Protein AF-A0A7C0XNR2-F1 (afdb_monomer_lite)

Foldseek 3Di:
DDPDPVVVVVVLVVQVVVCVVPPDPVPDDPPDDSSVLVCQCVPVVDPVSVVVSCVRVPDDDDDDADEPVRDDPVVQVVAPDWDQAPVGDTGGPNCCVHPVVVVRCVVDPDDDPDD

Sequence (115 aa):
MGKSRVGKIKAVAGLVSALRKFVDKAKMPEGVDPLGLLAGVLKIGSREALAEFHRKALFIGAMHFQDAYNFDLERVKRCGIHYATPDRRIIPFCSYNAIHRPAVEKAFSVPLNFK

Secondary structure (DSSP, 8-state):
----HHHHHHHHHHHHHHHHHH--GGGPPTT--HHHHHHHHHHH--HHHHHHHHHHH------PPP-TTS--HHHHHT-S-EEE-TTS-EEEHHHIIIIIHHHHHHHH-------

Structure (mmCIF, N/CA/C/O backbone):
data_AF-A0A7C0XNR2-F1
#
_entry.id   AF-A0A7C0XNR2-F1
#
loop_
_atom_site.group_PDB
_atom_site.id
_atom_site.type_symbol
_atom_site.label_atom_id
_atom_site.label_alt_id
_atom_site.label_comp_id
_atom_site.label_asym_id
_atom_site.label_entity_id
_atom_site.label_seq_id
_atom_site.pdbx_PDB_ins_code
_atom_site.Cartn_x
_atom_site.Cartn_y
_atom_site.Cartn_z
_atom_site.occupancy
_atom_site.B_iso_or_equiv
_atom_site.auth_seq_id
_atom_site.auth_comp_id
_atom_site.auth_asym_id
_atom_site.auth_atom_id
_atom_site.pdbx_PDB_model_num
ATOM 1 N N . MET A 1 1 ? -33.687 18.451 7.958 1.00 42.22 1 MET A N 1
ATOM 2 C CA . MET A 1 1 ? -33.340 17.365 7.010 1.00 42.22 1 MET A CA 1
ATOM 3 C C . MET A 1 1 ? -33.010 16.099 7.804 1.00 42.22 1 MET A C 1
ATOM 5 O O . MET A 1 1 ? -31.934 16.001 8.385 1.00 42.22 1 MET A O 1
ATOM 9 N N . GLY A 1 2 ? -33.986 15.201 7.983 1.00 50.09 2 GLY A N 1
ATOM 10 C CA . GLY A 1 2 ? -33.887 14.073 8.918 1.00 50.09 2 GLY A CA 1
ATOM 11 C C . GLY A 1 2 ? -32.806 13.073 8.507 1.00 50.09 2 GLY A C 1
ATOM 12 O O . GLY A 1 2 ? -32.899 12.461 7.447 1.00 50.09 2 GLY A O 1
ATOM 13 N N . LYS A 1 3 ? -31.775 12.890 9.341 1.00 53.78 3 LYS A N 1
ATOM 14 C CA . LYS A 1 3 ? -30.755 11.846 9.149 1.00 53.78 3 LYS A CA 1
ATOM 15 C C . LYS A 1 3 ? -31.440 10.478 9.258 1.00 53.78 3 LYS A C 1
ATOM 17 O O . LYS A 1 3 ? -31.637 9.971 10.360 1.00 53.78 3 LYS A O 1
ATOM 22 N N . SER A 1 4 ? -31.843 9.915 8.121 1.00 66.75 4 SER A N 1
ATOM 23 C CA . SER A 1 4 ? -32.561 8.642 8.023 1.00 66.75 4 SER A CA 1
ATOM 24 C C . SER A 1 4 ? -31.834 7.541 8.809 1.00 66.75 4 SER A C 1
ATOM 26 O O . SER A 1 4 ? -30.666 7.238 8.549 1.00 66.75 4 SER A O 1
ATOM 28 N N . ARG A 1 5 ? -32.531 6.929 9.783 1.00 76.19 5 ARG A N 1
ATOM 29 C CA . ARG A 1 5 ? -32.047 5.765 10.557 1.00 76.19 5 ARG A CA 1
ATOM 30 C C . ARG A 1 5 ? -31.529 4.653 9.637 1.00 76.19 5 ARG A C 1
ATOM 32 O O . ARG A 1 5 ? -30.552 3.991 9.974 1.00 76.19 5 ARG A O 1
ATOM 39 N N . VAL A 1 6 ? -32.125 4.514 8.452 1.00 83.12 6 VAL A N 1
ATOM 40 C CA . VAL A 1 6 ? -31.763 3.516 7.438 1.00 83.12 6 VAL A CA 1
ATOM 41 C C . VAL A 1 6 ? -30.347 3.742 6.901 1.00 83.12 6 VAL A C 1
ATOM 43 O O . VAL A 1 6 ? -29.595 2.783 6.748 1.00 83.12 6 VAL A O 1
ATOM 46 N N . GLY A 1 7 ? -29.940 4.995 6.669 1.00 81.44 7 GLY A N 1
ATOM 47 C CA . GLY A 1 7 ? -28.594 5.313 6.177 1.00 81.44 7 GLY A CA 1
ATOM 48 C C . GLY A 1 7 ? -27.496 4.926 7.172 1.00 81.44 7 GLY A C 1
ATOM 49 O O . GLY A 1 7 ? -26.484 4.342 6.789 1.00 81.44 7 GLY A O 1
ATOM 50 N N . LYS A 1 8 ? -27.732 5.165 8.468 1.00 76.31 8 LYS A N 1
ATOM 51 C CA . LYS A 1 8 ? -26.807 4.756 9.540 1.00 76.31 8 LYS A CA 1
ATOM 52 C C . LYS A 1 8 ? -26.690 3.236 9.650 1.00 76.31 8 LYS A C 1
ATOM 54 O O . LYS A 1 8 ? -25.582 2.730 9.795 1.00 76.31 8 LYS A O 1
ATOM 59 N N . ILE A 1 9 ? -27.809 2.516 9.552 1.00 85.38 9 ILE A N 1
ATOM 60 C CA . ILE A 1 9 ? -27.816 1.046 9.581 1.00 85.38 9 ILE A CA 1
ATOM 61 C C . ILE A 1 9 ? -27.028 0.487 8.391 1.00 85.38 9 ILE A C 1
ATOM 63 O O . ILE A 1 9 ? -26.165 -0.365 8.587 1.00 85.38 9 ILE A O 1
ATOM 67 N N . LYS A 1 10 ? -27.255 1.010 7.178 1.00 87.88 10 LYS A N 1
ATOM 68 C CA . LYS A 1 10 ? -26.501 0.607 5.980 1.00 87.88 10 LYS A CA 1
ATOM 69 C C . LYS A 1 10 ? -24.998 0.851 6.130 1.00 87.88 10 LYS A C 1
ATOM 71 O O . LYS A 1 10 ? -24.213 -0.026 5.786 1.00 87.88 10 LYS A O 1
ATOM 76 N N . ALA A 1 11 ? -24.597 2.000 6.676 1.00 81.88 11 ALA A N 1
ATOM 77 C CA . ALA A 1 11 ? -23.186 2.317 6.901 1.00 81.88 11 ALA A CA 1
ATOM 78 C C . ALA A 1 11 ? -22.521 1.349 7.896 1.00 81.88 11 ALA A C 1
ATOM 80 O O . ALA A 1 11 ? -21.440 0.833 7.623 1.00 81.88 11 ALA A O 1
ATOM 81 N N . VAL A 1 12 ? -23.184 1.050 9.020 1.00 83.38 12 VAL A N 1
ATOM 82 C CA . VAL A 1 12 ? -22.673 0.088 10.013 1.00 83.38 12 VAL A CA 1
ATOM 83 C C . VAL A 1 12 ? -22.604 -1.325 9.429 1.00 83.38 12 VAL A C 1
ATOM 85 O O . VAL A 1 12 ? -21.593 -2.001 9.597 1.00 83.38 12 VAL A O 1
ATOM 88 N N . ALA A 1 13 ? -23.633 -1.762 8.700 1.00 88.31 13 ALA A N 1
ATOM 89 C CA . ALA A 1 13 ? -23.632 -3.063 8.034 1.00 88.31 13 ALA A CA 1
ATOM 90 C C . ALA A 1 13 ? -22.496 -3.176 7.000 1.00 88.31 13 ALA A C 1
ATOM 92 O O . ALA A 1 13 ? -21.797 -4.188 6.960 1.00 88.31 13 ALA A O 1
ATOM 93 N N . GLY A 1 14 ? -22.265 -2.116 6.218 1.00 88.94 14 GLY A N 1
ATOM 94 C CA . GLY A 1 14 ? -21.145 -2.029 5.282 1.00 88.94 14 GLY A CA 1
ATOM 95 C C . GLY A 1 14 ? -19.788 -2.128 5.980 1.00 88.94 14 GLY A C 1
ATOM 96 O O . GLY A 1 14 ? -18.934 -2.899 5.547 1.00 88.94 14 GLY A O 1
ATOM 97 N N . LEU A 1 15 ? -19.610 -1.424 7.103 1.00 86.56 15 LEU A N 1
ATOM 98 C CA . LEU A 1 15 ? -18.390 -1.494 7.909 1.00 86.56 15 LEU A CA 1
ATOM 99 C C . LEU A 1 15 ? -18.143 -2.909 8.450 1.00 86.56 15 LEU A C 1
ATOM 101 O O . LEU A 1 15 ? -17.043 -3.437 8.311 1.00 86.56 15 LEU A O 1
ATOM 105 N N . VAL A 1 16 ? -19.166 -3.549 9.022 1.00 88.69 16 VAL A N 1
ATOM 106 C CA . VAL A 1 16 ? -19.066 -4.929 9.524 1.00 88.69 16 VAL A CA 1
ATOM 107 C C . VAL A 1 16 ? -18.720 -5.897 8.392 1.00 88.69 16 VAL A C 1
ATOM 109 O O . VAL A 1 16 ? -17.859 -6.759 8.564 1.00 88.69 16 VAL A O 1
ATOM 112 N N . SER A 1 17 ? -19.348 -5.747 7.223 1.00 91.94 17 SER A N 1
ATOM 113 C CA . SER A 1 17 ? -19.042 -6.566 6.048 1.00 91.94 17 SER A CA 1
ATOM 114 C C . SER A 1 17 ? -17.595 -6.387 5.584 1.00 91.94 17 SER A C 1
ATOM 116 O O . SER A 1 17 ? -16.934 -7.376 5.269 1.00 91.94 17 SER A O 1
ATOM 118 N N . ALA A 1 18 ? -17.090 -5.151 5.550 1.00 88.88 18 ALA A N 1
ATOM 119 C CA . ALA A 1 18 ? -15.706 -4.869 5.181 1.00 88.88 18 ALA A CA 1
ATOM 120 C C . ALA A 1 18 ? -14.728 -5.477 6.195 1.00 88.88 18 ALA A C 1
ATOM 122 O O . ALA A 1 18 ? -13.794 -6.173 5.806 1.00 88.88 18 ALA A O 1
ATOM 123 N N . LEU A 1 19 ? -14.987 -5.301 7.492 1.00 89.19 19 LEU A N 1
ATOM 124 C CA . LEU A 1 19 ? -14.164 -5.883 8.550 1.00 89.19 19 LEU A CA 1
ATOM 125 C C . LEU A 1 19 ? -14.108 -7.409 8.461 1.00 89.19 19 LEU A C 1
ATOM 127 O O . LEU A 1 19 ? -13.027 -7.975 8.542 1.00 89.19 19 LEU A O 1
ATOM 131 N N . ARG A 1 20 ? -15.235 -8.086 8.214 1.00 88.44 20 ARG A N 1
ATOM 132 C CA . ARG A 1 20 ? -15.246 -9.549 8.023 1.00 88.44 20 ARG A CA 1
ATOM 133 C C . ARG A 1 20 ? -14.454 -10.003 6.797 1.00 88.44 20 ARG A C 1
ATOM 135 O O . ARG A 1 20 ? -13.958 -11.121 6.797 1.00 88.44 20 ARG A O 1
ATOM 142 N N . LYS A 1 21 ? -14.369 -9.168 5.757 1.00 92.62 21 LYS A N 1
ATOM 143 C CA . LYS A 1 21 ? -13.653 -9.486 4.516 1.00 92.62 21 LYS A CA 1
ATOM 144 C C . LYS A 1 21 ? -12.147 -9.244 4.626 1.00 92.62 21 LYS A C 1
ATOM 146 O O . LYS A 1 21 ? -11.381 -9.987 4.024 1.00 92.62 21 LYS A O 1
ATOM 151 N N . PHE A 1 22 ? -11.736 -8.199 5.342 1.00 89.25 22 PHE A N 1
ATOM 152 C CA . PHE A 1 22 ? -10.349 -7.724 5.341 1.00 89.25 22 PHE A CA 1
ATOM 153 C C . PHE A 1 22 ? -9.597 -7.958 6.656 1.00 89.25 22 PHE A C 1
ATOM 155 O O . PHE A 1 22 ? -8.376 -7.828 6.670 1.00 89.25 22 PHE A O 1
ATOM 162 N N . VAL A 1 23 ? -10.286 -8.305 7.749 1.00 89.44 23 VAL A N 1
ATOM 163 C CA . VAL A 1 23 ? -9.654 -8.595 9.043 1.00 89.44 23 VAL A CA 1
ATOM 164 C C . VAL A 1 23 ? -9.700 -10.090 9.329 1.00 89.44 23 VAL A C 1
ATOM 166 O O . VAL A 1 23 ? -10.761 -10.663 9.579 1.00 89.44 23 VAL A O 1
ATOM 169 N N . ASP A 1 24 ? -8.519 -10.704 9.350 1.00 90.31 24 ASP A N 1
ATOM 170 C CA . ASP A 1 24 ? -8.329 -12.067 9.836 1.00 90.31 24 ASP A CA 1
ATOM 171 C C . ASP A 1 24 ? -8.264 -12.058 11.370 1.00 90.31 24 ASP A C 1
ATOM 173 O O . ASP A 1 24 ? -7.250 -11.700 11.971 1.00 90.31 24 ASP A O 1
ATOM 177 N N . LYS A 1 25 ? -9.371 -12.450 12.009 1.00 86.56 25 LYS A N 1
ATOM 178 C CA . LYS A 1 25 ? -9.475 -12.491 13.474 1.00 86.56 25 LYS A CA 1
ATOM 179 C C . LYS A 1 25 ? -8.506 -13.481 14.117 1.00 86.56 25 LYS A C 1
ATOM 181 O O . LYS A 1 25 ? -8.153 -13.275 15.271 1.00 86.56 25 LYS A O 1
ATOM 186 N N . ALA A 1 26 ? -8.081 -14.525 13.402 1.00 89.69 26 ALA A N 1
ATOM 187 C CA . ALA A 1 26 ? -7.165 -15.524 13.947 1.00 89.69 26 ALA A CA 1
ATOM 188 C C . ALA A 1 26 ? -5.723 -15.001 14.052 1.00 89.69 26 ALA A C 1
ATOM 190 O O . ALA A 1 26 ? -4.933 -15.541 14.819 1.00 89.69 26 ALA A O 1
ATOM 191 N N . LYS A 1 27 ? -5.379 -13.949 13.298 1.00 90.56 27 LYS A N 1
ATOM 192 C CA . LYS A 1 27 ? -4.042 -13.328 13.281 1.00 90.56 27 LYS A CA 1
ATOM 193 C C . LYS A 1 27 ? -4.011 -11.947 13.933 1.00 90.56 27 LYS A C 1
ATOM 195 O O . LYS A 1 27 ? -3.009 -11.242 13.839 1.00 90.56 27 LYS A O 1
ATOM 200 N N . MET A 1 28 ? -5.123 -11.528 14.529 1.00 88.00 28 MET A N 1
ATOM 201 C CA . MET A 1 28 ? -5.252 -10.206 15.122 1.00 88.00 28 MET A CA 1
ATOM 202 C C . MET A 1 28 ? -4.531 -10.165 16.478 1.00 88.00 28 MET A C 1
ATOM 204 O O . MET A 1 28 ? -4.706 -11.090 17.270 1.00 88.00 28 MET A O 1
ATOM 208 N N . PRO A 1 29 ? -3.747 -9.113 16.771 1.00 85.75 29 PRO A N 1
ATOM 209 C CA . PRO A 1 29 ? -3.134 -8.956 18.084 1.00 85.75 29 PRO A CA 1
ATOM 210 C C . PRO A 1 29 ? -4.197 -8.787 19.176 1.00 85.75 29 PRO A C 1
ATOM 212 O O . PRO A 1 29 ? -5.267 -8.209 18.951 1.00 85.75 29 PRO A O 1
ATOM 215 N N . GLU A 1 30 ? -3.884 -9.278 20.373 1.00 84.38 30 GLU A N 1
ATOM 216 C CA . GLU A 1 30 ? -4.758 -9.148 21.537 1.00 84.38 30 GLU A CA 1
ATOM 217 C C . GLU A 1 30 ? -5.019 -7.668 21.870 1.00 84.38 30 GLU A C 1
ATOM 219 O O . GLU A 1 30 ? -4.138 -6.815 21.765 1.00 84.38 30 GLU A O 1
ATOM 224 N N . GLY A 1 31 ? -6.258 -7.343 22.252 1.00 80.94 31 GLY A N 1
ATOM 225 C CA . GLY A 1 31 ? -6.642 -5.983 22.652 1.00 80.94 31 GLY A CA 1
ATOM 226 C C . GLY A 1 31 ? -6.955 -5.004 21.510 1.00 80.94 31 GLY A C 1
ATOM 227 O O . GLY A 1 31 ? -7.255 -3.837 21.781 1.00 80.94 31 GLY A O 1
ATOM 228 N N . VAL A 1 32 ? -6.942 -5.443 20.246 1.00 86.81 32 VAL A N 1
ATOM 229 C CA . VAL A 1 32 ? -7.421 -4.633 19.113 1.00 86.81 32 VAL A CA 1
ATOM 230 C C . VAL A 1 32 ? -8.897 -4.926 18.830 1.00 86.81 32 VAL A C 1
ATOM 232 O O . VAL A 1 32 ? -9.270 -6.056 18.531 1.00 86.81 32 VAL A O 1
ATOM 235 N N . ASP A 1 33 ? -9.739 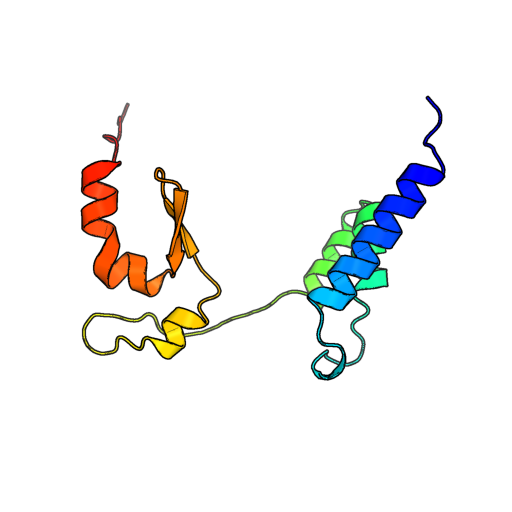-3.887 18.883 1.00 88.81 33 ASP A N 1
ATOM 236 C CA . ASP A 1 33 ? -11.145 -3.926 18.452 1.00 88.81 33 ASP A CA 1
ATOM 237 C C . ASP A 1 33 ? -11.346 -3.054 17.194 1.00 88.81 33 ASP A C 1
ATOM 239 O O . ASP A 1 33 ? -11.564 -1.842 17.299 1.00 88.81 33 ASP A O 1
ATOM 243 N N . PRO A 1 34 ? -11.287 -3.638 15.982 1.00 87.94 34 PRO A N 1
ATOM 244 C CA . PRO A 1 34 ? -11.400 -2.886 14.734 1.00 87.94 34 PRO A CA 1
ATOM 245 C C . PRO A 1 34 ? -12.759 -2.204 14.557 1.00 87.94 34 PRO A C 1
ATOM 247 O O . PRO A 1 34 ? -12.836 -1.131 13.956 1.00 87.94 34 PRO A O 1
ATOM 250 N N . LEU A 1 35 ? -13.837 -2.820 15.059 1.00 87.44 35 LEU A N 1
ATOM 251 C CA . LEU A 1 35 ? -15.180 -2.269 14.911 1.00 87.44 35 LEU A CA 1
ATOM 252 C C . LEU A 1 35 ? -15.353 -1.060 15.823 1.00 87.44 35 LEU A C 1
ATOM 254 O O . LEU A 1 35 ? -15.825 -0.028 15.350 1.00 87.44 35 LEU A O 1
ATOM 258 N N . GLY A 1 36 ? -14.944 -1.168 17.088 1.00 87.69 36 GLY A N 1
ATOM 259 C CA . GLY A 1 36 ? -14.976 -0.059 18.039 1.00 87.69 36 GLY A CA 1
ATOM 260 C C . GLY A 1 36 ? -14.125 1.122 17.580 1.00 87.69 36 GLY A C 1
ATOM 261 O O . GLY A 1 36 ? -14.623 2.249 17.531 1.00 87.69 36 GLY A O 1
ATOM 262 N N . LEU A 1 37 ? -12.883 0.868 17.150 1.00 88.25 37 LEU A N 1
ATOM 263 C CA . LEU A 1 37 ? -11.968 1.926 16.710 1.00 88.25 37 LEU A CA 1
ATOM 264 C C . LEU A 1 37 ? -12.494 2.668 15.475 1.00 88.25 37 LEU A C 1
ATOM 266 O O . LEU A 1 37 ? -12.563 3.898 15.471 1.00 88.25 37 LEU A O 1
ATOM 270 N N . LEU A 1 38 ? -12.934 1.941 14.442 1.00 87.31 38 LEU A N 1
ATOM 271 C CA . LEU A 1 38 ? -13.473 2.567 13.231 1.00 87.31 38 LEU A CA 1
ATOM 272 C C . LEU A 1 38 ? -14.837 3.222 13.474 1.00 87.31 38 LEU A C 1
ATOM 274 O O . LEU A 1 38 ? -15.107 4.294 12.933 1.00 87.31 38 LEU A O 1
ATOM 278 N N . ALA A 1 39 ? -15.697 2.626 14.304 1.00 84.25 39 ALA A N 1
ATOM 279 C CA . ALA A 1 39 ? -16.966 3.244 14.675 1.00 84.25 39 ALA A CA 1
ATOM 280 C C . ALA A 1 39 ? -16.751 4.539 15.468 1.00 84.25 39 ALA A C 1
ATOM 282 O O . ALA A 1 39 ? -17.492 5.496 15.244 1.00 84.25 39 ALA A O 1
ATOM 283 N N . GLY A 1 40 ? -15.742 4.593 16.344 1.00 82.62 40 GLY A N 1
ATOM 284 C CA . GLY A 1 40 ? -15.334 5.801 17.061 1.00 82.62 40 GLY A CA 1
ATOM 285 C C . GLY A 1 40 ? -14.934 6.918 16.100 1.00 82.62 40 GLY A C 1
ATOM 286 O O . GLY A 1 40 ? -15.495 8.011 16.166 1.00 82.62 40 GLY A O 1
ATOM 287 N N . VAL A 1 41 ? -14.062 6.620 15.132 1.00 87.00 41 VAL A N 1
ATOM 288 C CA . VAL A 1 41 ? -13.651 7.585 14.095 1.00 87.00 41 VAL A CA 1
ATOM 289 C C . VAL A 1 41 ? -14.850 8.074 13.273 1.00 87.00 41 VAL A C 1
ATOM 291 O O . VAL A 1 41 ? -15.010 9.276 13.080 1.00 87.00 41 VAL A O 1
ATOM 294 N N . LEU A 1 42 ? -15.731 7.173 12.829 1.00 84.25 42 LEU A N 1
ATOM 295 C CA . LEU A 1 42 ? -16.855 7.519 11.947 1.00 84.25 42 LEU A CA 1
ATOM 296 C C . LEU A 1 42 ? -18.043 8.187 12.664 1.00 84.25 42 LEU A C 1
ATOM 298 O O . LEU A 1 42 ? -18.783 8.943 12.033 1.00 84.25 42 LEU A O 1
ATOM 302 N N . LYS A 1 43 ? -18.278 7.892 13.952 1.00 80.44 43 LYS A N 1
ATOM 303 C CA . LYS A 1 43 ? -19.371 8.498 14.738 1.00 80.44 43 LYS A CA 1
ATOM 304 C C . LYS A 1 43 ? -18.948 9.761 15.473 1.00 80.44 43 LYS A C 1
ATOM 306 O O . LYS A 1 43 ? -19.719 10.717 15.467 1.00 80.44 43 LYS A O 1
ATOM 311 N N . ILE A 1 44 ? -17.810 9.720 16.168 1.00 79.25 44 ILE A N 1
ATOM 312 C CA . ILE A 1 44 ? -17.344 10.814 17.032 1.00 79.25 44 ILE A CA 1
ATOM 313 C C . ILE A 1 44 ? -16.628 11.856 16.175 1.00 79.25 44 ILE A C 1
ATOM 315 O O . ILE A 1 44 ? -16.859 13.048 16.348 1.00 79.25 44 ILE A O 1
ATOM 319 N N . GLY A 1 45 ? -15.788 11.409 15.233 1.00 80.94 45 GLY A N 1
ATOM 320 C CA . GLY A 1 45 ? -15.054 12.298 14.331 1.00 80.94 45 GLY A CA 1
ATOM 321 C C . GLY A 1 45 ? -14.072 13.237 15.038 1.00 80.94 45 GLY A C 1
ATOM 322 O O . GLY A 1 45 ? -13.724 14.268 14.470 1.00 80.94 45 GLY A O 1
ATOM 323 N N . SER A 1 46 ? -13.650 12.923 16.270 1.00 89.00 46 SER A N 1
ATOM 324 C CA . SER A 1 46 ? -12.706 13.751 17.025 1.00 89.00 46 SER A CA 1
ATOM 325 C C . SER A 1 46 ? -11.252 13.356 16.770 1.00 89.00 46 SER A C 1
ATOM 327 O O . SER A 1 46 ? -10.941 12.235 16.347 1.00 89.00 46 SER A O 1
ATOM 329 N N . ARG A 1 47 ? -10.337 14.284 17.070 1.00 89.75 47 ARG A N 1
ATOM 330 C CA . ARG A 1 47 ? -8.891 14.052 16.974 1.00 89.75 47 ARG A CA 1
ATOM 331 C C . ARG A 1 47 ? -8.442 12.932 17.908 1.00 89.75 47 ARG A C 1
ATOM 333 O O . ARG A 1 47 ? -7.552 12.168 17.552 1.00 89.75 47 ARG A O 1
ATOM 340 N N . GLU A 1 48 ? -9.069 12.807 19.069 1.00 91.81 48 GLU A N 1
ATOM 341 C CA . GLU A 1 48 ? -8.767 11.794 20.081 1.00 91.81 48 GLU A CA 1
ATOM 342 C C . GLU A 1 48 ? -9.135 10.399 19.574 1.00 91.81 48 GLU A C 1
ATOM 344 O O . GLU A 1 48 ? -8.307 9.492 19.657 1.00 91.81 48 GLU A O 1
ATOM 349 N N . ALA A 1 49 ? -10.325 10.248 18.974 1.00 89.12 49 ALA A N 1
ATOM 350 C CA . ALA A 1 49 ? -10.764 8.992 18.366 1.00 89.12 49 ALA A CA 1
ATOM 351 C C . ALA A 1 49 ? -9.844 8.575 17.206 1.00 89.12 49 ALA A C 1
ATOM 353 O O . ALA A 1 49 ? -9.451 7.412 17.098 1.00 89.12 49 ALA A O 1
ATOM 354 N N . LEU A 1 50 ? -9.437 9.536 16.366 1.00 90.81 50 LEU A N 1
ATOM 355 C CA . LEU A 1 50 ? -8.474 9.285 15.294 1.00 90.81 50 LEU A CA 1
ATOM 356 C C . LEU A 1 50 ? -7.088 8.909 15.836 1.00 90.81 50 LEU A C 1
ATOM 358 O O . LEU A 1 50 ? -6.452 7.994 15.316 1.00 90.81 50 LEU A O 1
ATOM 362 N N . ALA A 1 51 ? -6.621 9.587 16.883 1.00 91.69 51 ALA A N 1
ATOM 363 C CA . ALA A 1 51 ? -5.327 9.316 17.493 1.00 91.69 51 ALA A CA 1
ATOM 364 C C . ALA A 1 51 ? -5.295 7.941 18.178 1.00 91.69 51 ALA A C 1
ATOM 366 O O . ALA A 1 51 ? -4.269 7.263 18.129 1.00 91.69 51 ALA A O 1
ATOM 367 N N . GLU A 1 52 ? -6.399 7.505 18.791 1.00 89.88 52 GLU A N 1
ATOM 368 C CA . GLU A 1 52 ? -6.511 6.151 19.339 1.00 89.88 52 GLU A CA 1
ATOM 369 C C . GLU A 1 52 ? -6.431 5.088 18.241 1.00 89.88 52 GLU A C 1
ATOM 371 O O . GLU A 1 52 ? -5.620 4.165 18.351 1.00 89.88 52 GLU A O 1
ATOM 376 N N . PHE A 1 53 ? -7.215 5.244 17.167 1.00 89.81 53 PHE A N 1
ATOM 377 C CA . PHE A 1 53 ? -7.134 4.357 16.006 1.00 89.81 53 PHE A CA 1
ATOM 378 C C . PHE A 1 53 ? -5.708 4.312 15.451 1.00 89.81 53 PHE A C 1
ATOM 380 O O . PHE A 1 53 ? -5.156 3.229 15.282 1.00 89.81 53 PHE A O 1
ATOM 387 N N . HIS A 1 54 ? -5.083 5.472 15.241 1.00 90.31 54 HIS A N 1
ATOM 388 C CA . HIS A 1 54 ? -3.721 5.557 14.724 1.00 90.31 54 HIS A CA 1
ATOM 389 C C . HIS A 1 54 ? -2.718 4.808 15.610 1.00 90.31 54 HIS A C 1
ATOM 391 O O . HIS A 1 54 ? -1.964 3.991 15.096 1.00 90.31 54 HIS A O 1
ATOM 397 N N . ARG A 1 55 ? -2.737 5.005 16.936 1.00 89.88 55 ARG A N 1
ATOM 398 C CA . ARG A 1 55 ? -1.804 4.319 17.852 1.00 89.88 55 ARG A CA 1
ATOM 399 C C . ARG A 1 55 ? -1.949 2.795 17.840 1.00 89.88 55 ARG A C 1
ATOM 401 O O . ARG A 1 55 ? -0.951 2.107 18.009 1.00 89.88 55 ARG A O 1
ATOM 408 N N . LYS A 1 56 ? -3.167 2.274 17.660 1.00 88.06 56 LYS A N 1
ATOM 409 C CA . LYS A 1 56 ? -3.442 0.825 17.662 1.00 88.06 56 LYS A CA 1
ATOM 410 C C . LYS A 1 56 ? -3.311 0.169 16.283 1.00 88.06 56 LYS A C 1
ATOM 412 O O . LYS A 1 56 ? -3.101 -1.036 16.214 1.00 88.06 56 LYS A O 1
ATOM 417 N N . ALA A 1 57 ? -3.457 0.936 15.203 1.00 86.88 57 ALA A N 1
ATOM 418 C CA . ALA A 1 57 ? -3.447 0.433 13.827 1.00 86.88 57 ALA A CA 1
ATOM 419 C C . ALA A 1 57 ? -2.186 0.819 13.031 1.00 86.88 57 ALA A C 1
ATOM 421 O O . ALA A 1 57 ? -2.085 0.466 11.855 1.00 86.88 57 ALA A O 1
ATOM 422 N N . LEU A 1 58 ? -1.239 1.554 13.628 1.00 87.69 58 LEU A N 1
ATOM 423 C CA . LEU A 1 58 ? 0.008 1.938 12.968 1.00 87.69 58 LEU A CA 1
ATOM 424 C C . LEU A 1 58 ? 0.826 0.694 12.610 1.00 87.69 58 LEU A C 1
ATOM 426 O O . LEU A 1 58 ? 1.365 0.006 13.473 1.00 87.69 58 LEU A O 1
ATOM 430 N N . PHE A 1 59 ? 0.955 0.446 11.313 1.00 84.69 59 PHE A N 1
ATOM 431 C CA . PHE A 1 59 ? 1.849 -0.565 10.774 1.00 84.69 59 PHE A CA 1
ATOM 432 C C . PHE A 1 59 ? 3.218 0.055 10.477 1.00 84.69 59 PHE A C 1
ATOM 434 O O . PHE A 1 59 ? 3.313 1.012 9.707 1.00 84.69 59 PHE A O 1
ATOM 441 N N . ILE A 1 60 ? 4.279 -0.511 11.058 1.00 86.31 60 ILE A N 1
ATOM 442 C CA . ILE A 1 60 ? 5.668 -0.150 10.754 1.00 86.31 60 ILE A CA 1
ATOM 443 C C . ILE A 1 60 ? 6.284 -1.305 9.967 1.00 86.31 60 ILE A C 1
ATOM 445 O O . ILE A 1 60 ? 6.505 -2.388 10.504 1.00 86.31 60 ILE A O 1
ATOM 449 N N . GLY A 1 61 ? 6.554 -1.072 8.685 1.00 85.00 61 GLY A N 1
ATOM 450 C CA . GLY A 1 61 ? 7.268 -2.012 7.827 1.00 85.00 61 GLY A CA 1
ATOM 451 C C . GLY A 1 61 ? 8.693 -1.536 7.572 1.00 85.00 61 GLY A C 1
ATOM 452 O O . GLY A 1 61 ? 8.889 -0.401 7.145 1.00 85.00 61 GLY A O 1
ATOM 453 N N . ALA A 1 62 ? 9.677 -2.409 7.788 1.00 87.12 62 ALA A N 1
ATOM 454 C CA . ALA A 1 62 ? 11.075 -2.167 7.444 1.00 87.12 62 ALA A CA 1
ATOM 455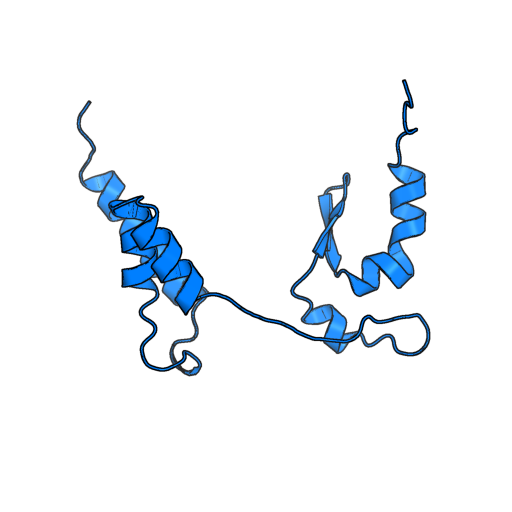 C C . ALA A 1 62 ? 11.575 -3.287 6.527 1.00 87.12 62 ALA A C 1
ATOM 457 O O . ALA A 1 62 ? 11.490 -4.467 6.863 1.00 87.12 62 ALA A O 1
ATOM 458 N N . MET A 1 63 ? 12.069 -2.922 5.348 1.00 87.06 63 MET A N 1
ATOM 459 C CA . MET A 1 63 ? 12.627 -3.861 4.376 1.00 87.06 63 MET A CA 1
ATOM 460 C C . MET A 1 63 ? 13.603 -3.147 3.448 1.00 87.06 63 MET A C 1
ATOM 462 O O . MET A 1 63 ? 13.454 -1.956 3.185 1.00 87.06 63 MET A O 1
ATOM 466 N N . HIS A 1 64 ? 14.582 -3.884 2.928 1.00 88.00 64 HIS A N 1
ATOM 467 C CA . HIS A 1 64 ? 15.487 -3.368 1.907 1.00 88.00 64 HIS A CA 1
ATOM 468 C C . HIS A 1 64 ? 14.761 -3.241 0.559 1.00 88.00 64 HIS A C 1
ATOM 470 O O . HIS A 1 64 ? 13.877 -4.046 0.227 1.00 88.00 64 HIS A O 1
ATOM 476 N N . PHE A 1 65 ? 15.142 -2.237 -0.229 1.00 89.81 65 PHE A N 1
ATOM 477 C CA . PHE A 1 65 ? 14.676 -2.103 -1.608 1.00 89.81 65 PHE A CA 1
ATOM 478 C C . PHE A 1 65 ? 15.326 -3.144 -2.518 1.00 89.81 65 PHE A C 1
ATOM 480 O O . PHE A 1 65 ? 16.402 -3.648 -2.214 1.00 89.81 65 PHE A O 1
ATOM 487 N N . GLN A 1 66 ? 14.630 -3.480 -3.606 1.00 92.75 66 GLN A N 1
ATOM 488 C CA . GLN A 1 66 ? 15.131 -4.396 -4.631 1.00 92.75 66 GLN A CA 1
ATOM 489 C C . GLN A 1 66 ? 15.757 -3.612 -5.773 1.00 92.75 66 GLN A C 1
ATOM 491 O O . GLN A 1 66 ? 15.214 -2.585 -6.189 1.00 92.75 66 GLN A O 1
ATOM 496 N N . ASP A 1 67 ? 16.843 -4.149 -6.300 1.00 90.19 67 ASP A N 1
ATOM 497 C CA . ASP A 1 67 ? 17.543 -3.712 -7.497 1.00 90.19 67 ASP A CA 1
ATOM 498 C C . ASP A 1 67 ? 17.635 -4.872 -8.507 1.00 90.19 67 ASP A C 1
ATOM 500 O O . ASP A 1 67 ? 17.004 -5.916 -8.339 1.00 90.19 67 ASP A O 1
ATOM 504 N N . ALA A 1 68 ? 18.389 -4.675 -9.589 1.00 87.75 68 ALA A N 1
ATOM 505 C CA . ALA A 1 68 ? 18.521 -5.659 -10.660 1.00 87.75 68 ALA A CA 1
ATOM 506 C C . ALA A 1 68 ? 19.231 -6.964 -10.240 1.00 87.75 68 ALA A C 1
ATOM 508 O O . ALA A 1 68 ? 19.035 -7.984 -10.897 1.00 87.75 68 ALA A O 1
ATOM 509 N N . TYR A 1 69 ? 20.029 -6.961 -9.169 1.00 91.00 69 TYR A N 1
ATOM 510 C CA . TYR A 1 69 ? 20.813 -8.117 -8.718 1.00 91.00 69 TYR A CA 1
ATOM 511 C C . TYR A 1 69 ? 20.094 -8.968 -7.662 1.00 91.00 69 TYR A C 1
ATOM 513 O O . TYR A 1 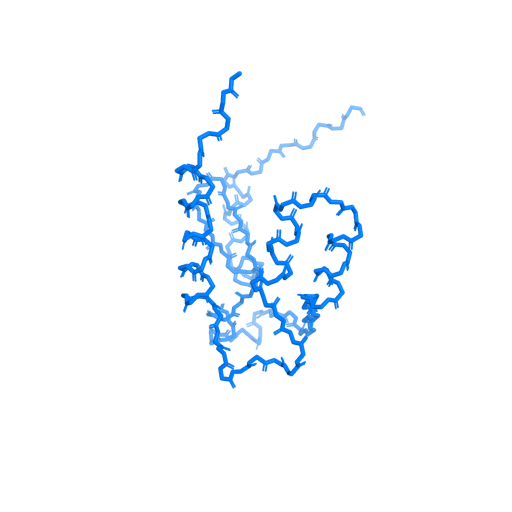69 ? 20.465 -10.122 -7.458 1.00 91.00 69 TYR A O 1
ATOM 521 N N . ASN A 1 70 ? 19.076 -8.427 -6.987 1.00 92.69 70 ASN A N 1
ATOM 522 C CA . ASN A 1 70 ? 18.352 -9.100 -5.897 1.00 92.69 70 ASN A CA 1
ATOM 523 C C . ASN A 1 70 ? 16.821 -9.085 -6.082 1.00 92.69 70 ASN A C 1
ATOM 525 O O . ASN A 1 70 ? 16.061 -9.149 -5.109 1.00 92.69 70 ASN A O 1
ATOM 529 N N . PHE A 1 71 ? 16.368 -8.985 -7.333 1.00 94.06 71 PHE A N 1
ATOM 530 C CA . PHE A 1 71 ? 14.952 -8.884 -7.658 1.00 94.06 71 PHE A CA 1
ATOM 531 C C . PHE A 1 71 ? 14.208 -10.207 -7.419 1.00 94.06 71 PHE A C 1
ATOM 533 O O . PHE A 1 71 ? 14.415 -11.197 -8.116 1.00 94.06 71 PHE A O 1
ATOM 540 N N . ASP A 1 72 ? 13.286 -10.200 -6.461 1.00 94.62 72 ASP A N 1
ATOM 541 C CA . ASP A 1 72 ? 12.455 -11.327 -6.048 1.00 94.62 72 ASP A CA 1
ATOM 542 C C . ASP A 1 72 ? 10.969 -11.047 -6.340 1.00 94.62 72 ASP A C 1
ATOM 544 O O . ASP A 1 72 ? 10.314 -10.181 -5.739 1.00 94.62 72 ASP A O 1
ATOM 548 N N . LEU A 1 73 ? 10.411 -11.837 -7.261 1.00 93.94 73 LEU A N 1
ATOM 549 C CA . LEU A 1 73 ? 9.016 -11.750 -7.687 1.00 93.94 73 LEU A CA 1
ATOM 550 C C . LEU A 1 73 ? 8.018 -12.092 -6.575 1.00 93.94 73 LEU A C 1
ATOM 552 O O . LEU A 1 73 ? 6.954 -11.471 -6.513 1.00 93.94 73 LEU A O 1
ATOM 556 N N . GLU A 1 74 ? 8.331 -13.033 -5.685 1.00 95.44 74 GLU A N 1
ATOM 557 C CA . GLU A 1 74 ? 7.441 -13.392 -4.576 1.00 95.44 74 GLU A CA 1
ATOM 558 C C . GLU A 1 74 ? 7.319 -12.241 -3.578 1.00 95.44 74 GLU A C 1
ATOM 560 O O . GLU A 1 74 ? 6.229 -11.970 -3.058 1.00 95.44 74 GLU A O 1
ATOM 565 N N . ARG A 1 75 ? 8.404 -11.484 -3.382 1.00 93.12 75 ARG A N 1
ATOM 566 C CA . ARG A 1 75 ? 8.367 -10.266 -2.569 1.00 93.12 75 ARG A CA 1
ATOM 567 C C . ARG A 1 75 ? 7.586 -9.143 -3.248 1.00 93.12 75 ARG A C 1
ATOM 569 O O . ARG A 1 75 ? 6.810 -8.456 -2.582 1.00 93.12 75 ARG A O 1
ATOM 576 N N . VAL A 1 76 ? 7.725 -8.983 -4.566 1.00 93.12 76 VAL A N 1
ATOM 577 C CA . VAL A 1 76 ? 6.943 -8.006 -5.351 1.00 93.12 76 VAL A CA 1
ATOM 578 C C . VAL A 1 76 ? 5.438 -8.290 -5.274 1.00 93.12 76 VAL A C 1
ATOM 580 O O . VAL A 1 76 ? 4.666 -7.355 -5.057 1.00 93.12 76 VAL A O 1
ATOM 583 N N . LYS A 1 77 ? 5.012 -9.558 -5.369 1.00 93.12 77 LYS A N 1
ATOM 584 C CA . LYS A 1 77 ? 3.593 -9.967 -5.260 1.00 93.12 77 LYS A CA 1
ATOM 585 C C . LYS A 1 77 ? 2.942 -9.588 -3.925 1.00 93.12 77 LYS A C 1
ATOM 587 O O . LYS A 1 77 ? 1.722 -9.483 -3.851 1.00 93.12 77 LYS A O 1
ATOM 592 N N . ARG A 1 78 ? 3.743 -9.401 -2.872 1.00 90.81 78 ARG A N 1
ATOM 593 C CA . ARG A 1 78 ? 3.292 -9.053 -1.513 1.00 90.81 78 ARG A CA 1
ATOM 594 C C . ARG A 1 78 ? 3.581 -7.596 -1.142 1.00 90.81 78 ARG A C 1
ATOM 596 O O . ARG A 1 78 ? 3.486 -7.236 0.030 1.00 90.81 78 ARG A O 1
ATOM 603 N N . CYS A 1 79 ? 3.976 -6.761 -2.103 1.00 90.44 79 CYS A N 1
ATOM 604 C CA . CYS A 1 79 ? 4.329 -5.373 -1.836 1.00 90.44 79 CYS A CA 1
ATOM 605 C C . CYS A 1 79 ? 3.119 -4.588 -1.305 1.00 90.44 79 CYS A C 1
ATOM 607 O O . CYS A 1 79 ? 2.027 -4.683 -1.851 1.00 90.44 79 CYS A O 1
ATOM 609 N N . GLY A 1 80 ? 3.315 -3.792 -0.250 1.00 88.00 80 GLY A N 1
ATOM 610 C CA . GLY A 1 80 ? 2.287 -2.890 0.289 1.00 88.00 80 GLY A CA 1
ATOM 611 C C . GLY A 1 80 ? 2.339 -1.469 -0.284 1.00 88.00 80 GLY A C 1
ATOM 612 O O . GLY A 1 80 ? 1.439 -0.674 -0.030 1.00 88.00 80 GLY A O 1
ATOM 613 N N . ILE A 1 81 ? 3.380 -1.137 -1.055 1.00 90.94 81 ILE A N 1
ATOM 614 C CA . ILE A 1 81 ? 3.649 0.215 -1.560 1.00 90.94 81 ILE A CA 1
ATOM 615 C C . ILE A 1 81 ? 3.568 0.189 -3.085 1.00 90.94 81 ILE A C 1
ATOM 617 O O . ILE A 1 81 ? 4.289 -0.564 -3.740 1.00 90.94 81 ILE A O 1
ATOM 621 N N 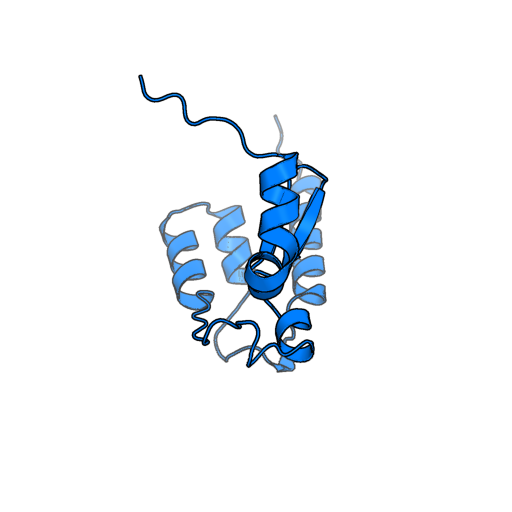. HIS A 1 82 ? 2.706 1.026 -3.658 1.00 94.50 82 HIS A N 1
ATOM 622 C CA . HIS A 1 82 ? 2.422 1.023 -5.090 1.00 94.50 82 HIS A CA 1
ATOM 623 C C . HIS A 1 82 ? 2.430 2.436 -5.669 1.00 94.50 82 HIS A C 1
ATOM 625 O O . HIS A 1 82 ? 2.043 3.390 -4.997 1.00 94.50 82 HIS A O 1
ATOM 631 N N . TYR A 1 83 ? 2.810 2.545 -6.940 1.00 95.81 83 TYR A N 1
ATOM 632 C CA . TYR A 1 83 ? 2.637 3.743 -7.751 1.00 95.81 83 TYR A CA 1
ATOM 633 C C . TYR A 1 83 ? 1.382 3.620 -8.606 1.00 95.81 83 TYR A C 1
ATOM 635 O O . TYR A 1 83 ? 1.221 2.650 -9.348 1.00 95.81 83 TYR A O 1
ATOM 643 N N . ALA A 1 84 ? 0.516 4.627 -8.524 1.00 96.75 84 ALA A N 1
ATOM 644 C CA . ALA A 1 84 ? -0.532 4.847 -9.507 1.00 96.75 84 ALA A CA 1
ATOM 645 C C . ALA A 1 84 ? 0.044 5.679 -10.657 1.00 96.75 84 ALA A C 1
ATOM 647 O O . ALA A 1 84 ? 0.666 6.717 -10.434 1.00 96.75 84 ALA A O 1
ATOM 648 N N . THR A 1 85 ? -0.153 5.210 -11.881 1.00 96.38 85 THR A N 1
ATOM 649 C CA . THR A 1 85 ? 0.355 5.851 -13.103 1.00 96.38 85 THR A CA 1
ATOM 650 C C . THR A 1 85 ? -0.784 6.522 -13.884 1.00 96.38 85 THR A C 1
ATOM 652 O O . THR A 1 85 ? -1.944 6.129 -13.714 1.00 96.38 85 THR A O 1
ATOM 655 N N . PRO A 1 86 ? -0.504 7.527 -14.742 1.00 96.81 86 PRO A N 1
ATOM 656 C CA . PRO A 1 86 ? -1.547 8.253 -15.482 1.00 96.81 86 PRO A CA 1
ATOM 657 C C . PRO A 1 86 ? -2.402 7.379 -16.411 1.00 96.81 86 PRO A C 1
ATOM 659 O O . PRO A 1 86 ? -3.578 7.668 -16.622 1.00 96.81 86 PRO A O 1
ATOM 662 N N . ASP A 1 87 ? -1.855 6.266 -16.904 1.00 96.62 87 ASP A N 1
ATOM 663 C CA . ASP A 1 87 ? -2.579 5.260 -17.691 1.00 96.62 87 ASP A CA 1
ATOM 664 C C . ASP A 1 87 ? -3.324 4.221 -16.833 1.00 96.62 87 ASP A C 1
ATOM 666 O O . ASP A 1 87 ? -3.741 3.174 -17.328 1.00 96.62 87 ASP A O 1
ATOM 670 N N . ARG A 1 88 ? -3.560 4.540 -15.553 1.00 96.50 88 ARG A N 1
ATOM 671 C CA . ARG A 1 88 ? -4.381 3.779 -14.597 1.00 96.50 88 ARG A CA 1
ATOM 672 C C . ARG A 1 88 ? -3.799 2.430 -14.178 1.00 96.50 88 ARG A C 1
ATOM 674 O O . ARG A 1 88 ? -4.521 1.614 -13.603 1.00 96.50 88 ARG A O 1
ATOM 681 N N . ARG A 1 89 ? -2.505 2.184 -14.394 1.00 96.06 89 ARG A N 1
ATOM 682 C CA . ARG A 1 89 ? -1.841 1.009 -13.810 1.00 96.06 89 ARG A CA 1
ATOM 683 C C . ARG A 1 89 ? -1.450 1.284 -12.360 1.00 96.06 89 ARG A C 1
ATOM 685 O O . ARG A 1 89 ? -1.030 2.393 -12.019 1.00 96.06 89 ARG A O 1
ATOM 692 N N . ILE A 1 90 ? -1.542 0.245 -11.533 1.00 96.56 90 ILE A N 1
ATOM 693 C CA . ILE A 1 90 ? -1.023 0.210 -10.162 1.00 96.56 90 ILE A CA 1
ATOM 694 C C . ILE A 1 90 ? 0.184 -0.722 -10.167 1.00 96.56 90 ILE A C 1
ATOM 696 O O . ILE A 1 90 ? 0.047 -1.910 -10.453 1.00 96.56 90 ILE A O 1
ATOM 700 N N . ILE A 1 91 ? 1.366 -0.179 -9.888 1.00 96.69 91 ILE A N 1
ATOM 701 C CA . ILE A 1 91 ? 2.639 -0.888 -10.047 1.00 96.69 91 ILE A CA 1
ATOM 702 C C . ILE A 1 91 ? 3.348 -0.966 -8.687 1.00 96.69 91 ILE A C 1
ATOM 704 O O . ILE A 1 91 ? 3.561 0.079 -8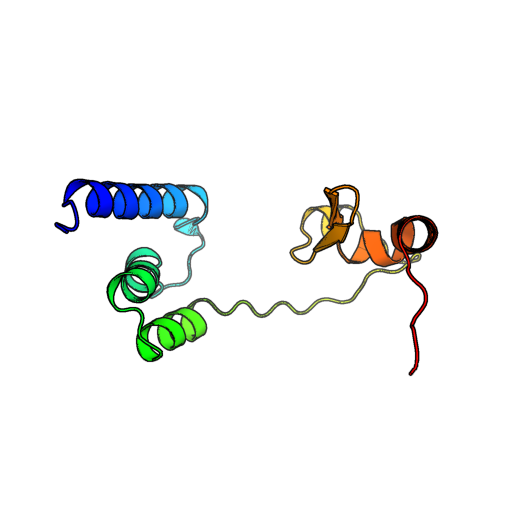.068 1.00 96.69 91 ILE A O 1
ATOM 708 N N . PRO A 1 92 ? 3.747 -2.158 -8.204 1.00 95.94 92 PRO A N 1
ATOM 709 C CA . PRO A 1 92 ? 4.529 -2.291 -6.975 1.00 95.94 92 PRO A CA 1
ATOM 710 C C . PRO A 1 92 ? 5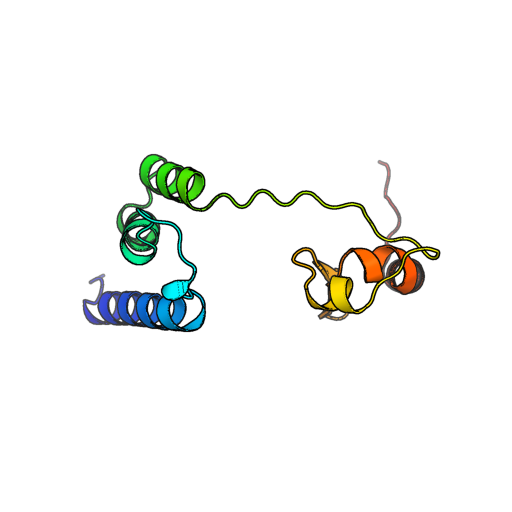.828 -1.477 -7.006 1.00 95.94 92 PRO A C 1
ATOM 712 O O . PRO A 1 92 ? 6.528 -1.462 -8.023 1.00 95.94 92 PRO A O 1
ATOM 715 N N . PHE A 1 93 ? 6.194 -0.862 -5.879 1.00 93.94 93 PHE A N 1
ATOM 716 C CA . PHE A 1 93 ? 7.314 0.083 -5.765 1.00 93.94 93 PHE A CA 1
ATOM 717 C C . PHE A 1 93 ? 8.619 -0.420 -6.398 1.00 93.94 93 PHE A C 1
ATOM 719 O O . PHE A 1 93 ? 9.211 0.256 -7.238 1.00 93.94 93 PHE A O 1
ATOM 726 N N . CYS A 1 94 ? 9.053 -1.628 -6.030 1.00 94.25 94 CYS A N 1
ATOM 727 C CA . CYS A 1 94 ? 10.309 -2.195 -6.524 1.00 94.25 94 CYS A CA 1
ATOM 728 C C . CYS A 1 94 ? 10.270 -2.448 -8.038 1.00 94.25 94 CYS A C 1
ATOM 730 O O . CYS A 1 94 ? 11.205 -2.085 -8.742 1.00 94.25 94 CYS A O 1
ATOM 732 N N . SER A 1 95 ? 9.168 -3.003 -8.556 1.00 95.12 95 SER A N 1
ATOM 733 C CA . SER A 1 95 ? 9.003 -3.210 -10.002 1.00 95.12 95 SER A CA 1
ATOM 734 C C . SER A 1 95 ? 8.905 -1.897 -10.777 1.00 95.12 95 SER A C 1
ATOM 736 O O . SER A 1 95 ? 9.430 -1.793 -11.884 1.00 95.12 95 SER A O 1
ATOM 738 N N . TYR A 1 96 ? 8.291 -0.865 -10.188 1.00 95.50 96 TYR A N 1
ATOM 739 C CA . TYR A 1 96 ? 8.272 0.463 -10.782 1.00 95.50 96 TYR A CA 1
ATOM 740 C C . TYR A 1 96 ? 9.697 0.988 -10.942 1.00 95.50 96 TYR A C 1
ATOM 742 O O . TYR A 1 96 ? 10.106 1.302 -12.053 1.00 95.50 96 TYR A O 1
ATOM 750 N N . ASN A 1 97 ? 10.474 1.002 -9.859 1.00 93.38 97 ASN A N 1
ATOM 751 C CA . ASN A 1 97 ? 11.828 1.552 -9.865 1.00 93.38 97 ASN A CA 1
ATOM 752 C C . ASN A 1 97 ? 12.809 0.782 -10.743 1.00 93.38 97 ASN A C 1
ATOM 754 O O . ASN A 1 97 ? 13.593 1.412 -11.444 1.00 93.38 97 ASN A O 1
ATOM 758 N N . ALA A 1 98 ? 12.766 -0.549 -10.711 1.00 93.12 98 ALA A N 1
ATOM 759 C CA . ALA A 1 98 ? 13.739 -1.368 -11.423 1.00 93.12 98 ALA A CA 1
ATOM 760 C C . ALA A 1 98 ? 13.407 -1.560 -12.913 1.00 93.12 98 ALA A C 1
ATOM 762 O O . ALA A 1 98 ? 14.311 -1.830 -13.696 1.00 93.12 98 ALA A O 1
ATOM 763 N N . ILE A 1 99 ? 12.129 -1.453 -13.313 1.00 93.62 99 ILE A N 1
ATOM 764 C CA . ILE A 1 99 ? 11.677 -1.891 -14.647 1.00 93.62 99 ILE A CA 1
ATOM 765 C C . ILE A 1 99 ? 10.828 -0.828 -15.351 1.00 93.62 99 ILE A C 1
ATOM 767 O O . ILE A 1 99 ? 11.117 -0.441 -16.481 1.00 93.62 99 ILE A O 1
ATOM 771 N N . HIS A 1 100 ? 9.745 -0.364 -14.723 1.00 95.81 100 HIS A N 1
ATOM 772 C CA . HIS A 1 100 ? 8.706 0.382 -15.449 1.00 95.81 100 HIS A CA 1
ATOM 773 C C . HIS A 1 100 ? 8.933 1.894 -15.511 1.00 95.81 100 HIS A C 1
ATOM 775 O O . HIS A 1 100 ? 8.415 2.547 -16.421 1.00 95.81 100 HIS A O 1
ATOM 781 N N . ARG A 1 101 ? 9.697 2.451 -14.568 1.00 95.69 101 ARG A N 1
ATOM 782 C CA . ARG A 1 101 ? 9.889 3.893 -14.395 1.00 95.69 101 ARG A CA 1
ATOM 783 C C . ARG A 1 101 ? 10.347 4.596 -15.681 1.00 95.69 101 ARG A C 1
ATOM 785 O O . ARG A 1 101 ? 9.660 5.542 -16.057 1.00 95.69 101 ARG A O 1
ATOM 792 N N . PRO A 1 102 ? 11.388 4.147 -16.414 1.00 96.94 102 PRO A N 1
ATOM 793 C CA . PRO A 1 102 ? 11.840 4.866 -17.609 1.00 96.94 102 PRO A CA 1
ATOM 794 C C . PRO A 1 102 ? 10.758 4.985 -18.689 1.00 96.94 102 PRO A C 1
ATOM 796 O O . PRO A 1 102 ? 10.606 6.033 -19.311 1.00 96.94 102 PRO A O 1
ATOM 799 N N . ALA A 1 103 ? 9.970 3.925 -18.895 1.00 96.94 103 ALA A N 1
ATOM 800 C CA . ALA A 1 103 ? 8.888 3.928 -19.874 1.00 96.94 103 ALA A CA 1
ATOM 801 C C . ALA A 1 103 ? 7.727 4.841 -19.448 1.00 96.94 103 ALA A C 1
ATOM 803 O O . ALA A 1 103 ? 7.166 5.549 -20.283 1.00 96.94 103 ALA A O 1
ATOM 804 N N . VAL A 1 104 ? 7.380 4.843 -18.156 1.00 97.19 104 VAL A N 1
ATOM 805 C CA . VAL A 1 104 ? 6.328 5.707 -17.598 1.00 97.19 104 VAL A CA 1
ATOM 806 C C . VAL A 1 104 ? 6.744 7.175 -17.667 1.00 97.19 104 VAL A C 1
ATOM 808 O O . VAL A 1 104 ? 5.990 7.996 -18.179 1.00 97.19 104 VAL A O 1
ATOM 811 N N . GLU A 1 105 ? 7.945 7.511 -17.203 1.00 96.06 105 GLU A N 1
ATOM 812 C CA . GLU A 1 105 ? 8.448 8.887 -17.220 1.00 96.06 105 GLU A CA 1
ATOM 813 C C . GLU A 1 105 ? 8.578 9.403 -18.660 1.00 96.06 105 GLU A C 1
ATOM 815 O O . GLU A 1 105 ? 8.125 10.501 -18.965 1.00 96.06 105 GLU A O 1
ATOM 820 N N . LYS A 1 106 ? 9.078 8.593 -19.600 1.00 96.81 106 LYS A N 1
ATOM 821 C CA . LYS A 1 106 ? 9.129 8.987 -21.017 1.00 96.81 106 LYS A CA 1
ATOM 822 C C . LYS A 1 106 ? 7.746 9.306 -21.601 1.00 96.81 106 LYS A C 1
ATOM 824 O O . LYS A 1 106 ? 7.639 10.184 -22.451 1.00 96.81 106 LYS A O 1
ATOM 829 N N . ALA A 1 107 ? 6.711 8.579 -21.186 1.00 96.88 107 ALA A N 1
ATOM 830 C CA . ALA A 1 107 ? 5.360 8.753 -21.710 1.00 96.88 107 ALA A CA 1
ATOM 831 C C . ALA A 1 107 ? 4.597 9.920 -21.060 1.00 96.88 107 ALA A C 1
ATOM 833 O O . ALA A 1 107 ? 3.750 10.521 -21.718 1.00 96.88 107 ALA A O 1
ATOM 834 N N . PHE A 1 108 ? 4.862 10.221 -19.784 1.00 96.19 108 PHE A N 1
ATOM 835 C CA . PHE A 1 108 ? 3.987 11.092 -18.989 1.00 96.19 108 PHE A CA 1
ATOM 836 C C . PHE A 1 108 ? 4.688 12.228 -18.236 1.00 96.19 108 PHE A C 1
ATOM 838 O O . PHE A 1 108 ? 3.999 13.038 -17.613 1.00 96.19 108 PHE A O 1
ATOM 845 N N . SER A 1 109 ? 6.020 12.308 -18.245 1.00 93.25 109 SER A N 1
ATOM 846 C CA . SER A 1 109 ? 6.726 13.407 -17.582 1.00 93.25 109 SER A CA 1
ATOM 847 C C . SER A 1 109 ? 6.394 14.744 -18.236 1.00 93.25 109 SER A C 1
ATOM 849 O O . SER A 1 109 ? 6.350 14.872 -19.458 1.00 93.25 109 SER A O 1
ATOM 851 N N . VAL A 1 110 ? 6.201 15.761 -17.400 1.00 92.12 110 VAL A N 1
ATOM 852 C CA . VAL A 1 110 ? 6.016 17.151 -17.822 1.00 92.12 110 VAL A CA 1
ATOM 853 C C . VAL A 1 110 ? 7.254 17.969 -17.447 1.00 92.12 110 VAL A C 1
ATOM 855 O O . VAL A 1 110 ? 7.875 17.679 -16.420 1.00 92.12 110 VAL A O 1
ATOM 858 N N . PRO A 1 111 ? 7.640 18.982 -18.242 1.00 88.94 111 PRO A N 1
ATOM 859 C CA . PRO A 1 111 ? 8.735 19.875 -17.883 1.00 88.94 111 PRO A CA 1
ATOM 860 C C . PRO A 1 111 ? 8.479 20.562 -16.539 1.00 88.94 111 PRO A C 1
ATOM 862 O O . PRO A 1 111 ? 7.358 20.986 -16.246 1.00 88.94 111 PRO A O 1
ATOM 865 N N . LEU A 1 112 ? 9.529 20.716 -15.733 1.00 85.50 112 LEU A N 1
ATOM 866 C CA . LEU A 1 112 ? 9.475 21.569 -14.552 1.00 85.50 112 LEU A CA 1
ATOM 867 C C . LEU A 1 112 ? 9.557 23.028 -15.011 1.00 85.50 112 LEU A C 1
ATOM 869 O O . LEU A 1 112 ? 10.601 23.483 -15.473 1.00 85.50 112 LEU A O 1
ATOM 873 N N . ASN A 1 113 ? 8.452 23.762 -14.887 1.00 84.12 113 ASN A N 1
ATOM 874 C CA . ASN A 1 113 ? 8.457 25.209 -15.071 1.00 84.12 113 ASN A CA 1
ATOM 875 C C . ASN A 1 113 ? 9.046 25.860 -13.820 1.00 84.12 113 ASN A C 1
ATOM 877 O O . ASN A 1 113 ? 8.328 26.147 -12.861 1.00 84.12 113 ASN A O 1
ATOM 881 N N . PHE A 1 114 ? 10.356 26.083 -13.832 1.00 76.75 114 PHE A N 1
ATOM 882 C CA . PHE A 1 114 ? 10.982 27.000 -12.891 1.00 76.75 114 PHE A CA 1
ATOM 883 C C . PHE A 1 114 ? 10.576 28.421 -13.299 1.00 76.75 114 PHE A C 1
ATOM 885 O O . PHE A 1 114 ? 10.912 28.871 -14.394 1.00 76.75 114 PHE A O 1
ATOM 892 N N . LYS A 1 115 ? 9.760 29.069 -12.464 1.00 62.31 115 LYS A N 1
ATOM 893 C CA . LYS A 1 115 ? 9.536 30.516 -12.531 1.00 62.31 115 LYS A CA 1
ATOM 894 C C . LYS A 1 115 ? 10.690 31.241 -11.862 1.00 62.31 115 LYS A C 1
ATOM 896 O O . LYS A 1 115 ? 11.170 30.709 -10.836 1.00 62.31 115 LYS A O 1
#

Radius of gyration: 20.51 Å; chains: 1; bounding box: 55×46×44 Å

pLDDT: mean 88.29, std 8.78, range [42.22, 97.19]